Protein AF-A0A7Y1W2P4-F1 (afdb_monomer_lite)

Foldseek 3Di:
DPDDDDDPVVVVVVVVVVLQVVLQCVVANDPGGDDPVSVVVSVVVVVVVVVVVVVVVVVVVVVVVVVVVVVD

Secondary structure (DSSP, 8-state):
--SSS--HHHHHHHHHHHHHHHHHHHHH-TT----HHHHHHHHHHHHHHHHHHHHHHHHHHHHHHHHHHTT-

pLDDT: mean 86.28, std 11.32, range [47.94, 98.0]

Sequence (72 aa):
MKSEGMDIKLVSAALMSASGIYATYSAAGNNGTLEPSGVDKVAQMYRANLEHIQERKKEEILAQQAQAESSD

Structure (mmCIF, N/CA/C/O backbone):
data_AF-A0A7Y1W2P4-F1
#
_entry.id   AF-A0A7Y1W2P4-F1
#
loop_
_atom_site.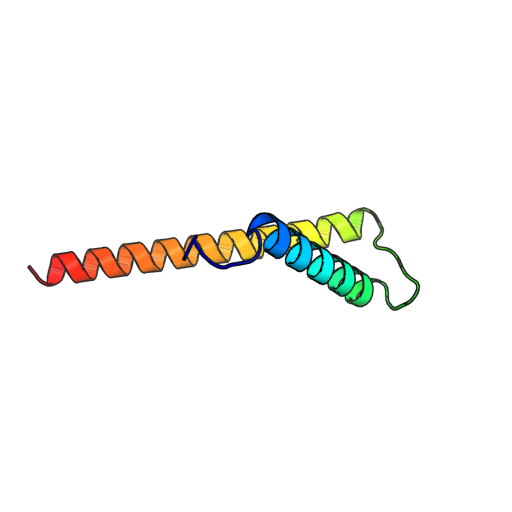group_PDB
_atom_site.id
_atom_site.type_symbol
_atom_site.label_atom_id
_atom_site.label_alt_id
_atom_site.label_comp_id
_atom_site.label_asym_id
_atom_site.label_entity_id
_atom_site.label_seq_id
_atom_site.pdbx_PDB_ins_code
_atom_site.Cartn_x
_atom_site.Cartn_y
_atom_site.Cartn_z
_atom_site.occupancy
_atom_site.B_iso_or_equiv
_atom_site.auth_seq_id
_atom_site.auth_comp_id
_atom_site.auth_asym_id
_atom_site.auth_atom_id
_atom_site.pdbx_PDB_model_num
ATOM 1 N N . MET A 1 1 ? -8.524 -14.856 15.956 1.00 47.94 1 MET A N 1
ATOM 2 C CA . MET A 1 1 ? -8.367 -15.707 14.753 1.00 47.94 1 MET A CA 1
ATOM 3 C C . MET A 1 1 ? -6.886 -15.998 14.470 1.00 47.94 1 MET A C 1
ATOM 5 O O . MET A 1 1 ? -6.380 -15.613 13.429 1.00 47.94 1 MET A O 1
ATOM 9 N N . LYS A 1 2 ? -6.163 -16.637 15.404 1.00 53.00 2 LYS A N 1
ATOM 10 C CA . LYS A 1 2 ? -4.718 -16.932 15.258 1.00 53.00 2 LYS A CA 1
ATOM 11 C C . LYS A 1 2 ? -4.402 -18.427 15.089 1.00 53.00 2 LYS A C 1
ATOM 13 O O . LYS A 1 2 ? -3.233 -18.780 15.101 1.00 53.00 2 LYS A O 1
ATOM 18 N N . SER A 1 3 ? -5.405 -19.297 14.981 1.00 56.84 3 SER A N 1
ATOM 19 C CA . SER A 1 3 ? -5.196 -20.733 15.210 1.00 56.84 3 SER A CA 1
ATOM 20 C C . SER A 1 3 ? -5.344 -21.655 13.998 1.00 56.84 3 SER A C 1
ATOM 22 O O . SER A 1 3 ? -4.879 -22.776 14.104 1.00 56.84 3 SER A O 1
ATOM 24 N N . GLU A 1 4 ? -5.895 -21.232 12.853 1.00 63.03 4 GLU A N 1
ATOM 25 C CA . GLU A 1 4 ? -6.084 -22.141 11.693 1.00 63.03 4 GLU A CA 1
ATOM 26 C C . GLU A 1 4 ? -5.953 -21.444 10.323 1.00 63.03 4 GLU A C 1
ATOM 28 O O . GLU A 1 4 ? -6.631 -21.782 9.358 1.00 63.03 4 GLU A O 1
ATOM 33 N N . GLY A 1 5 ? -5.106 -20.419 10.223 1.00 67.25 5 GLY A N 1
ATOM 34 C CA . GLY A 1 5 ? -4.954 -19.623 9.003 1.00 67.25 5 GLY A CA 1
ATOM 35 C C . GLY A 1 5 ? -3.513 -19.566 8.518 1.00 67.25 5 GLY A C 1
ATOM 36 O O . GLY A 1 5 ? -2.585 -19.596 9.323 1.00 67.25 5 GLY A O 1
ATOM 37 N N . MET A 1 6 ? -3.348 -19.451 7.197 1.00 70.44 6 MET A N 1
ATOM 38 C CA . MET A 1 6 ? -2.084 -19.109 6.534 1.00 70.44 6 MET A CA 1
ATOM 39 C C . MET A 1 6 ? -1.357 -17.971 7.272 1.00 70.44 6 MET A C 1
ATOM 41 O O . MET A 1 6 ? -2.008 -17.045 7.760 1.00 70.44 6 MET A O 1
ATOM 45 N N . ASP A 1 7 ? -0.019 -18.022 7.324 1.00 87.00 7 ASP A N 1
ATOM 46 C CA . ASP A 1 7 ? 0.794 -16.989 7.979 1.00 87.00 7 ASP A CA 1
ATOM 47 C C . ASP A 1 7 ? 0.387 -15.596 7.469 1.00 87.00 7 ASP A C 1
ATOM 49 O O . ASP A 1 7 ? 0.409 -15.319 6.269 1.00 87.00 7 ASP A O 1
ATOM 53 N N . ILE A 1 8 ? 0.010 -14.700 8.383 1.00 85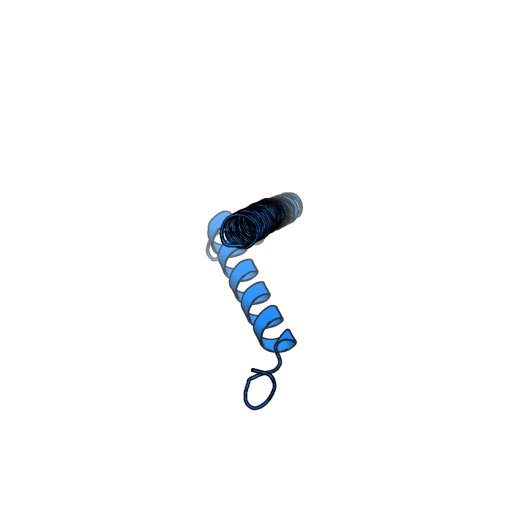.69 8 ILE A N 1
ATOM 54 C CA . ILE A 1 8 ? -0.416 -13.340 8.045 1.00 85.69 8 ILE A CA 1
ATOM 55 C C . ILE A 1 8 ? 0.658 -12.578 7.260 1.00 85.69 8 ILE A C 1
ATOM 57 O O . ILE A 1 8 ? 0.328 -11.749 6.411 1.00 85.69 8 ILE A O 1
ATOM 61 N N . LYS A 1 9 ? 1.940 -12.882 7.492 1.00 87.62 9 LYS A N 1
ATOM 62 C CA . LYS A 1 9 ? 3.059 -12.334 6.722 1.00 87.62 9 LYS A CA 1
ATOM 63 C C . LYS A 1 9 ? 3.036 -12.840 5.287 1.00 87.62 9 LYS A C 1
ATOM 65 O O . LYS A 1 9 ? 3.257 -12.047 4.379 1.00 87.62 9 LYS A O 1
ATOM 70 N N . LEU A 1 10 ? 2.716 -14.118 5.077 1.00 89.38 10 LEU A N 1
ATOM 71 C CA . LEU A 1 10 ? 2.568 -14.700 3.743 1.00 89.38 10 LEU A CA 1
ATOM 72 C C . LEU A 1 10 ? 1.392 -14.067 2.995 1.00 89.38 10 LEU A C 1
ATOM 74 O O . LEU A 1 10 ? 1.547 -13.665 1.846 1.00 89.38 10 LEU A O 1
ATOM 78 N N . VAL A 1 11 ? 0.243 -13.908 3.657 1.00 89.69 11 VAL A N 1
ATOM 79 C CA . VAL A 1 11 ? -0.924 -13.232 3.066 1.00 89.69 11 VAL A CA 1
ATOM 80 C C . VAL A 1 11 ? -0.585 -11.786 2.700 1.00 89.69 11 VAL A C 1
ATOM 82 O O . VAL A 1 11 ? -0.879 -11.338 1.595 1.00 89.69 11 VAL A O 1
ATOM 85 N N . SER A 1 12 ? 0.087 -11.068 3.600 1.00 87.81 12 SER A N 1
ATOM 86 C CA . SER A 1 12 ? 0.514 -9.684 3.364 1.00 87.81 12 SER A CA 1
ATOM 87 C C . SER A 1 12 ? 1.487 -9.580 2.188 1.00 87.81 12 SER A C 1
ATOM 89 O O . SER A 1 12 ? 1.335 -8.701 1.342 1.00 87.81 12 SER A O 1
ATOM 91 N N . ALA A 1 13 ? 2.452 -10.499 2.102 1.00 89.56 13 ALA A N 1
ATOM 92 C CA . ALA A 1 13 ? 3.398 -10.562 0.995 1.00 89.56 13 ALA A CA 1
ATOM 93 C C . ALA A 1 13 ? 2.683 -10.837 -0.336 1.00 89.56 13 ALA A C 1
ATOM 95 O O . ALA A 1 13 ? 2.913 -10.122 -1.307 1.00 89.56 13 ALA A O 1
ATOM 96 N N . ALA A 1 14 ? 1.759 -11.803 -0.369 1.00 93.00 14 ALA A N 1
ATOM 97 C CA . ALA A 1 14 ? 0.988 -12.126 -1.566 1.00 93.00 14 ALA A CA 1
ATOM 98 C C . ALA A 1 14 ? 0.139 -10.938 -2.047 1.00 93.00 14 ALA A C 1
ATOM 100 O O . ALA A 1 14 ? 0.137 -10.622 -3.238 1.00 93.00 14 ALA A O 1
ATOM 101 N N . LEU A 1 15 ? -0.534 -10.241 -1.124 1.00 92.88 15 LEU A N 1
ATOM 102 C CA . LEU A 1 15 ? -1.314 -9.043 -1.436 1.00 92.88 15 LEU A CA 1
ATOM 103 C C . LEU A 1 15 ? -0.434 -7.925 -2.001 1.00 92.88 15 LEU A C 1
ATOM 105 O O . LEU A 1 15 ? -0.802 -7.325 -3.008 1.00 92.88 15 LEU A O 1
ATOM 109 N N . MET A 1 16 ? 0.733 -7.678 -1.399 1.00 91.31 16 MET A N 1
ATOM 110 C CA . MET A 1 16 ? 1.696 -6.684 -1.883 1.00 91.31 16 MET A CA 1
ATOM 111 C C . MET A 1 16 ? 2.213 -7.030 -3.285 1.00 91.31 16 MET A C 1
ATOM 113 O O . MET A 1 16 ? 2.258 -6.160 -4.153 1.00 91.31 16 MET A O 1
ATOM 117 N N . SER A 1 17 ? 2.557 -8.296 -3.540 1.00 91.69 17 SER A N 1
ATOM 118 C CA . SER A 1 17 ? 3.020 -8.742 -4.859 1.00 91.69 17 SER A CA 1
ATOM 119 C C . SER A 1 17 ? 1.938 -8.595 -5.929 1.00 91.69 17 SER A C 1
ATOM 121 O O . SER A 1 17 ? 2.207 -8.034 -6.989 1.00 91.69 17 SER A O 1
ATOM 123 N N . ALA A 1 18 ? 0.709 -9.043 -5.655 1.00 93.62 18 ALA A N 1
ATOM 124 C CA . ALA A 1 18 ? -0.409 -8.911 -6.592 1.00 93.62 18 ALA A CA 1
ATOM 125 C C . ALA A 1 18 ? -0.699 -7.437 -6.926 1.00 93.62 18 ALA A C 1
ATOM 127 O O . ALA A 1 18 ? -0.865 -7.071 -8.090 1.00 93.62 18 ALA A O 1
ATOM 128 N N . SER A 1 19 ? -0.689 -6.589 -5.899 1.00 91.31 19 SER A N 1
ATOM 129 C CA . SER A 1 19 ? -0.814 -5.137 -6.006 1.00 91.31 19 SER A CA 1
ATOM 130 C C . SER A 1 19 ? 0.264 -4.522 -6.911 1.00 91.31 19 SER A C 1
ATOM 132 O O . SER A 1 19 ? -0.067 -3.770 -7.830 1.00 91.31 19 SER A O 1
ATOM 134 N N . GLY A 1 20 ? 1.538 -4.858 -6.689 1.00 89.75 20 GLY A N 1
ATOM 135 C CA . GLY A 1 20 ? 2.658 -4.329 -7.468 1.00 89.75 20 GLY A CA 1
ATOM 136 C C . GLY A 1 20 ? 2.621 -4.762 -8.934 1.00 89.75 20 GLY A C 1
ATOM 137 O O . GLY A 1 20 ? 2.848 -3.941 -9.824 1.00 89.75 20 GLY A O 1
ATOM 138 N N . ILE A 1 21 ? 2.267 -6.026 -9.196 1.00 90.25 21 ILE A N 1
ATOM 139 C CA . ILE A 1 21 ? 2.094 -6.556 -10.557 1.00 90.25 21 ILE A CA 1
ATOM 140 C C . ILE A 1 21 ? 0.981 -5.796 -11.282 1.00 90.25 21 ILE A C 1
ATOM 142 O O . ILE A 1 21 ? 1.192 -5.314 -12.395 1.00 90.25 21 ILE A O 1
ATOM 146 N N . TYR A 1 22 ? -0.181 -5.631 -10.644 1.00 89.38 22 TYR A N 1
ATOM 147 C CA . TYR A 1 22 ? -1.299 -4.909 -11.248 1.00 89.38 22 TYR A CA 1
ATOM 148 C C . TYR A 1 22 ? -0.979 -3.429 -11.483 1.00 89.38 22 TYR A C 1
ATOM 150 O O . TYR A 1 22 ? -1.272 -2.903 -12.553 1.00 89.38 22 TYR A O 1
ATOM 158 N N . ALA A 1 23 ? -0.346 -2.755 -10.518 1.00 88.69 23 ALA A N 1
ATOM 159 C CA . ALA A 1 23 ? 0.047 -1.354 -10.660 1.00 88.69 23 ALA A CA 1
ATOM 160 C C . ALA A 1 23 ? 1.046 -1.155 -11.811 1.00 88.69 23 ALA A C 1
ATOM 162 O O . ALA A 1 23 ? 0.914 -0.211 -12.589 1.00 88.69 23 ALA A O 1
ATOM 163 N N . THR A 1 24 ? 2.001 -2.078 -11.954 1.00 88.50 24 THR A N 1
ATOM 164 C CA . THR A 1 24 ? 2.968 -2.077 -13.060 1.00 88.50 24 THR A CA 1
ATOM 165 C C . THR A 1 24 ? 2.261 -2.274 -14.395 1.00 88.50 24 THR A C 1
ATOM 167 O O . THR A 1 24 ? 2.422 -1.453 -15.293 1.00 88.50 24 THR A O 1
ATOM 170 N N . TYR A 1 25 ? 1.406 -3.295 -14.504 1.00 87.00 25 TYR A N 1
ATOM 171 C CA . TYR A 1 25 ? 0.610 -3.538 -15.706 1.00 87.00 25 TYR A CA 1
ATOM 172 C C . TYR A 1 25 ? -0.272 -2.335 -16.073 1.00 87.00 25 TYR A C 1
ATOM 174 O O . TYR A 1 25 ? -0.304 -1.914 -17.226 1.00 87.00 25 TYR A O 1
ATOM 182 N N . SER A 1 26 ? -0.960 -1.740 -15.097 1.00 84.81 26 SER A N 1
ATOM 183 C CA . SER A 1 26 ? -1.867 -0.617 -15.340 1.00 84.81 26 SER A CA 1
ATOM 184 C C . SER A 1 26 ? -1.148 0.636 -15.838 1.00 84.81 26 SER A C 1
ATOM 186 O O . SER A 1 26 ? -1.759 1.420 -16.561 1.00 84.81 26 SER A O 1
ATOM 188 N N . ALA A 1 27 ? 0.100 0.865 -15.427 1.00 82.81 27 ALA A N 1
ATOM 189 C CA . ALA A 1 27 ? 0.847 2.064 -15.800 1.00 82.81 27 ALA A CA 1
ATOM 190 C C . ALA A 1 27 ? 1.752 1.857 -17.025 1.00 82.81 27 ALA A C 1
ATOM 192 O O . ALA A 1 27 ? 1.959 2.800 -17.783 1.00 82.81 27 ALA A O 1
ATOM 193 N N . ALA A 1 28 ? 2.288 0.649 -17.217 1.00 84.12 28 ALA A N 1
ATOM 194 C CA . ALA A 1 28 ? 3.299 0.347 -18.234 1.00 84.12 28 ALA A CA 1
ATOM 195 C C . ALA A 1 28 ? 2.823 -0.644 -19.320 1.00 84.12 28 ALA A C 1
ATOM 197 O O . ALA A 1 28 ? 3.510 -0.843 -20.322 1.00 84.12 28 ALA A O 1
ATOM 198 N N . GLY A 1 29 ? 1.644 -1.253 -19.162 1.00 78.81 29 GLY A N 1
ATOM 199 C CA . GLY A 1 29 ? 1.106 -2.266 -20.072 1.00 78.81 29 GLY A CA 1
ATOM 200 C C . GLY A 1 29 ? 1.791 -3.634 -19.947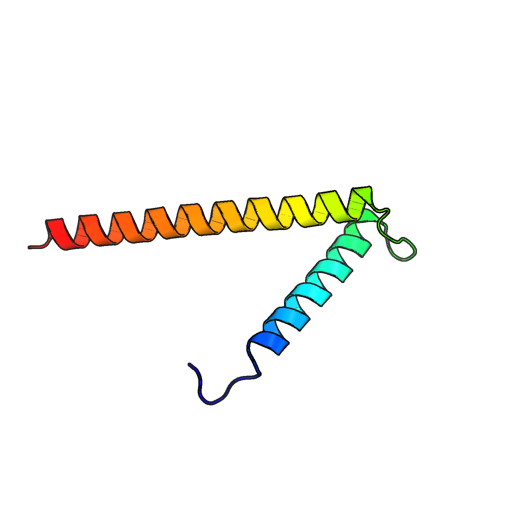 1.00 78.81 29 GLY A C 1
ATOM 201 O O . GLY A 1 29 ? 2.561 -3.889 -19.027 1.00 78.81 29 GLY A O 1
ATOM 202 N N . ASN A 1 30 ? 1.507 -4.539 -20.893 1.00 72.00 30 ASN A N 1
ATOM 203 C CA . ASN A 1 30 ? 1.951 -5.945 -20.847 1.00 72.00 30 ASN A CA 1
ATOM 204 C C . ASN A 1 30 ? 3.470 -6.160 -20.962 1.00 72.00 30 ASN A C 1
ATOM 206 O O . ASN A 1 30 ? 3.962 -7.201 -20.541 1.00 72.00 30 ASN A O 1
ATOM 210 N N . ASN A 1 31 ? 4.199 -5.209 -21.547 1.00 74.00 31 ASN A N 1
ATOM 211 C CA . ASN A 1 31 ? 5.621 -5.370 -21.877 1.00 74.00 31 ASN A CA 1
ATOM 212 C C . ASN A 1 31 ? 6.517 -4.353 -21.155 1.00 74.00 31 ASN A C 1
ATOM 214 O O . ASN A 1 31 ? 7.704 -4.261 -21.463 1.00 74.00 31 ASN A O 1
ATOM 218 N N . GLY A 1 32 ? 5.943 -3.544 -20.264 1.00 80.31 32 GLY A N 1
ATOM 219 C CA . GLY A 1 32 ? 6.630 -2.420 -19.644 1.00 80.31 32 GLY A CA 1
ATOM 220 C C . GLY A 1 32 ? 6.990 -2.673 -18.185 1.00 80.31 32 GLY A C 1
ATOM 221 O O . GLY A 1 32 ? 6.329 -3.428 -17.474 1.00 80.31 32 GLY A O 1
ATOM 222 N N . THR A 1 33 ? 8.033 -1.991 -17.729 1.00 85.62 33 THR A N 1
ATOM 223 C CA . THR A 1 33 ? 8.383 -1.861 -16.313 1.00 85.62 33 THR A CA 1
ATOM 224 C C . THR A 1 33 ? 8.065 -0.450 -15.842 1.00 85.62 33 THR A C 1
ATOM 226 O O . THR A 1 33 ? 7.981 0.480 -16.645 1.00 85.62 33 THR A O 1
ATOM 229 N N . LEU A 1 34 ? 7.918 -0.263 -14.532 1.00 84.88 34 LEU A N 1
ATOM 230 C CA . LEU A 1 34 ? 7.919 1.086 -13.979 1.00 84.88 34 LEU A CA 1
ATOM 231 C C . LEU A 1 34 ? 9.346 1.636 -14.008 1.00 84.88 34 LEU A C 1
ATOM 233 O O . LEU A 1 34 ? 10.261 1.020 -13.464 1.00 84.88 34 LEU A O 1
ATOM 237 N N . GLU A 1 35 ? 9.513 2.817 -14.593 1.00 88.69 35 GLU A N 1
ATOM 238 C CA . GLU A 1 35 ? 10.675 3.661 -14.313 1.00 88.69 35 GLU A CA 1
ATOM 239 C C . GLU A 1 35 ? 10.704 4.031 -12.815 1.00 88.69 35 GLU A C 1
ATOM 241 O O . GLU A 1 35 ? 9.647 4.018 -12.168 1.00 88.69 35 GLU A O 1
ATOM 246 N N . PRO A 1 36 ? 11.861 4.415 -12.242 1.00 88.88 36 PRO A N 1
ATOM 247 C CA . PRO A 1 36 ? 11.969 4.749 -10.818 1.00 88.88 36 PRO A CA 1
ATOM 248 C C . PRO A 1 36 ? 10.913 5.756 -10.332 1.00 88.88 36 PRO A C 1
ATOM 250 O O . PRO A 1 36 ? 10.279 5.550 -9.301 1.00 88.88 36 PRO A O 1
ATOM 253 N N . SER A 1 37 ? 10.621 6.785 -11.133 1.00 87.25 37 SER A N 1
ATOM 254 C CA . SER A 1 37 ? 9.581 7.778 -10.826 1.00 87.25 37 SER A CA 1
ATOM 255 C C . SER A 1 37 ? 8.162 7.190 -10.779 1.00 87.25 37 SER A C 1
ATOM 257 O O . SER A 1 37 ? 7.306 7.672 -10.034 1.00 87.25 37 SER A O 1
ATOM 259 N N . GLY A 1 38 ? 7.894 6.138 -11.556 1.00 87.81 38 GLY A N 1
ATOM 260 C CA . GLY A 1 38 ? 6.639 5.392 -11.517 1.00 87.81 38 GLY A CA 1
ATOM 261 C C . GLY A 1 38 ? 6.503 4.569 -10.237 1.00 87.81 38 GLY A C 1
ATOM 262 O O . GLY A 1 38 ? 5.426 4.552 -9.638 1.00 87.81 38 GLY A O 1
ATOM 263 N N . VAL A 1 39 ? 7.596 3.946 -9.785 1.00 91.38 39 VAL A N 1
ATOM 264 C CA . VAL A 1 39 ? 7.647 3.230 -8.500 1.00 91.38 39 VAL A CA 1
ATOM 265 C C . VAL A 1 39 ? 7.342 4.185 -7.347 1.00 91.38 39 VAL A C 1
ATOM 267 O O . VAL A 1 39 ? 6.463 3.896 -6.532 1.00 91.38 39 VAL A O 1
ATOM 270 N N . ASP A 1 40 ? 7.987 5.353 -7.326 1.00 92.31 40 ASP A N 1
ATOM 271 C CA . ASP A 1 40 ? 7.768 6.374 -6.297 1.00 92.31 40 ASP A CA 1
ATOM 272 C C . ASP A 1 40 ? 6.310 6.839 -6.255 1.00 92.31 40 ASP A C 1
ATOM 274 O O . ASP A 1 40 ? 5.703 6.926 -5.185 1.00 92.31 40 ASP A O 1
ATOM 278 N N . LYS A 1 41 ? 5.704 7.069 -7.426 1.00 88.25 41 LYS A N 1
ATOM 279 C CA . LYS A 1 41 ? 4.298 7.475 -7.523 1.00 88.25 41 LYS A CA 1
ATOM 280 C C . LYS A 1 41 ? 3.355 6.417 -6.949 1.00 88.25 41 LYS A C 1
ATOM 282 O O . LYS A 1 41 ? 2.436 6.753 -6.203 1.00 88.25 41 LYS A O 1
ATOM 287 N N . VAL A 1 42 ? 3.572 5.141 -7.273 1.00 88.62 42 VAL A N 1
ATOM 288 C CA . VAL A 1 42 ? 2.759 4.037 -6.738 1.00 88.62 42 VAL A CA 1
ATOM 289 C C . VAL A 1 42 ? 2.929 3.934 -5.222 1.00 88.62 42 VAL A C 1
ATOM 291 O O . VAL A 1 42 ? 1.932 3.852 -4.502 1.00 88.62 42 VAL A O 1
ATOM 294 N N . ALA A 1 43 ? 4.161 4.010 -4.716 1.00 91.94 43 ALA A N 1
ATOM 295 C CA . ALA A 1 43 ? 4.433 3.988 -3.280 1.00 91.94 43 ALA A CA 1
ATOM 296 C C . ALA A 1 43 ? 3.753 5.156 -2.542 1.00 91.94 43 ALA A C 1
ATOM 298 O O . ALA A 1 43 ? 3.149 4.957 -1.484 1.00 91.94 43 ALA A O 1
ATOM 299 N N . GLN A 1 44 ? 3.780 6.359 -3.120 1.00 93.00 44 GLN A N 1
ATOM 300 C CA . GLN A 1 44 ? 3.120 7.532 -2.553 1.00 93.00 44 GLN A CA 1
ATOM 301 C C . GLN A 1 44 ? 1.595 7.369 -2.495 1.00 93.00 44 GLN A C 1
ATOM 303 O O . GLN A 1 44 ? 0.982 7.726 -1.489 1.00 93.00 44 GLN A O 1
ATOM 308 N N . MET A 1 45 ? 0.982 6.766 -3.517 1.00 89.75 45 MET A N 1
ATOM 309 C CA . MET A 1 45 ? -0.451 6.449 -3.503 1.00 89.75 45 MET A CA 1
ATOM 310 C C . MET A 1 45 ? -0.812 5.443 -2.403 1.00 89.75 45 MET A C 1
ATOM 312 O O . MET A 1 45 ? -1.804 5.637 -1.698 1.00 89.75 45 MET A O 1
ATOM 316 N N . TYR A 1 46 ? -0.003 4.393 -2.205 1.00 91.94 46 TYR A N 1
ATOM 317 C CA . TYR A 1 46 ? -0.205 3.451 -1.095 1.00 91.94 46 TYR A CA 1
ATOM 318 C C . TYR A 1 46 ? -0.136 4.143 0.260 1.00 91.94 46 TYR A C 1
ATOM 320 O O . TYR A 1 46 ? -0.974 3.886 1.125 1.00 91.94 46 TYR A O 1
ATOM 328 N N . ARG A 1 47 ? 0.837 5.040 0.431 1.00 95.12 47 ARG A N 1
ATOM 329 C CA . ARG A 1 47 ? 0.983 5.826 1.652 1.00 95.12 47 ARG A CA 1
ATOM 330 C C . ARG A 1 47 ? -0.246 6.693 1.919 1.00 95.12 47 ARG A C 1
ATOM 332 O O . ARG A 1 47 ? -0.808 6.586 3.003 1.00 95.12 47 ARG A O 1
ATOM 339 N N . ALA A 1 48 ? -0.684 7.483 0.939 1.00 95.06 48 ALA A N 1
ATOM 340 C CA . ALA A 1 48 ? -1.841 8.366 1.089 1.00 95.06 48 ALA A CA 1
ATOM 341 C C . ALA A 1 48 ? -3.120 7.582 1.434 1.00 95.06 48 ALA A C 1
ATOM 343 O O . ALA A 1 48 ? -3.869 7.959 2.332 1.00 95.06 48 ALA A O 1
ATOM 344 N N . ASN A 1 49 ? -3.336 6.435 0.780 1.00 94.00 49 ASN A N 1
ATOM 345 C CA . ASN A 1 49 ? -4.468 5.562 1.089 1.00 94.00 49 ASN A CA 1
ATOM 346 C C . ASN A 1 49 ? -4.386 4.991 2.509 1.00 94.00 49 ASN A C 1
ATOM 348 O O . ASN A 1 49 ? -5.398 4.915 3.205 1.00 94.00 49 ASN A O 1
ATOM 352 N N . LEU A 1 50 ? -3.193 4.583 2.953 1.00 95.00 50 LEU A N 1
ATOM 353 C CA . LEU A 1 50 ? -3.002 4.085 4.311 1.00 95.00 50 LEU A CA 1
ATOM 354 C C . LEU A 1 50 ? -3.263 5.183 5.344 1.00 95.00 50 LEU A C 1
ATOM 356 O O . LEU A 1 50 ? -3.963 4.920 6.318 1.00 95.00 50 LEU A O 1
ATOM 360 N N . GLU A 1 51 ? -2.740 6.390 5.126 1.00 97.94 51 GLU A N 1
ATOM 361 C CA . GLU A 1 51 ? -2.975 7.560 5.981 1.00 97.94 51 GLU A CA 1
ATOM 362 C C . GLU A 1 51 ? -4.480 7.842 6.109 1.00 97.94 51 GLU A C 1
ATOM 364 O O . GLU A 1 51 ? -4.992 7.866 7.228 1.00 97.94 51 GLU A O 1
ATOM 369 N N . HIS A 1 52 ? -5.213 7.876 4.990 1.00 97.25 52 HIS A N 1
ATOM 370 C CA . HIS A 1 52 ? -6.669 8.045 4.988 1.00 97.25 52 HIS A CA 1
ATOM 371 C C . HIS A 1 52 ? -7.408 6.953 5.785 1.00 97.25 52 HIS A C 1
ATOM 373 O O . HIS A 1 52 ? -8.321 7.238 6.561 1.00 97.25 52 HIS A O 1
ATOM 3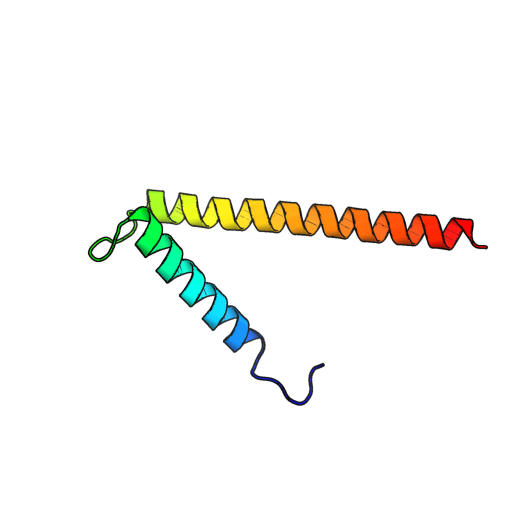79 N N . ILE A 1 53 ? -7.002 5.685 5.642 1.00 97.19 53 ILE A N 1
ATOM 380 C CA . ILE A 1 53 ? -7.583 4.576 6.416 1.00 97.19 53 ILE A CA 1
ATOM 381 C C . ILE A 1 53 ? -7.322 4.761 7.916 1.00 97.19 53 ILE A C 1
ATOM 383 O O . ILE A 1 53 ? -8.206 4.483 8.727 1.00 97.19 53 ILE A O 1
ATOM 387 N N . GLN A 1 54 ? -6.120 5.199 8.305 1.00 98.00 54 GLN A N 1
ATOM 388 C CA . GLN A 1 54 ? -5.801 5.427 9.716 1.00 98.00 54 GLN A CA 1
ATOM 389 C C . GLN A 1 54 ? -6.603 6.591 10.300 1.00 98.00 54 GLN A C 1
ATOM 391 O O . GLN A 1 54 ? -7.055 6.492 11.438 1.00 98.00 54 GLN A O 1
ATOM 396 N N . GLU A 1 55 ? -6.789 7.671 9.545 1.00 97.81 55 GLU A N 1
ATOM 397 C CA . GLU A 1 55 ? -7.622 8.807 9.952 1.00 97.81 55 GLU A CA 1
ATOM 398 C C . GLU A 1 55 ? -9.062 8.367 10.210 1.00 97.81 55 GLU A C 1
ATOM 400 O O . GLU A 1 55 ? -9.554 8.522 11.326 1.00 97.81 55 GLU A O 1
ATOM 405 N N . ARG A 1 56 ? -9.682 7.683 9.244 1.00 97.88 56 ARG A N 1
ATOM 406 C CA . ARG A 1 56 ? -11.047 7.155 9.390 1.00 97.88 56 ARG A CA 1
ATOM 407 C C . ARG A 1 56 ? -11.205 6.246 10.604 1.00 97.88 56 ARG A C 1
ATOM 409 O O . ARG A 1 56 ? -12.163 6.368 11.356 1.00 97.88 56 ARG A O 1
ATOM 416 N N . LYS A 1 57 ? -10.245 5.348 10.837 1.00 97.06 57 LYS A N 1
ATOM 417 C CA . LYS A 1 57 ? -10.275 4.468 12.015 1.00 97.06 57 LYS A CA 1
ATOM 418 C C . LYS A 1 57 ? -10.200 5.244 13.326 1.00 97.06 57 LYS A C 1
ATOM 420 O O . LYS A 1 57 ? -10.845 4.855 14.294 1.00 97.06 57 LYS A O 1
ATOM 425 N N . LYS A 1 58 ? -9.410 6.321 13.383 1.00 96.94 58 LYS A N 1
ATOM 426 C CA . LYS A 1 58 ? -9.355 7.189 14.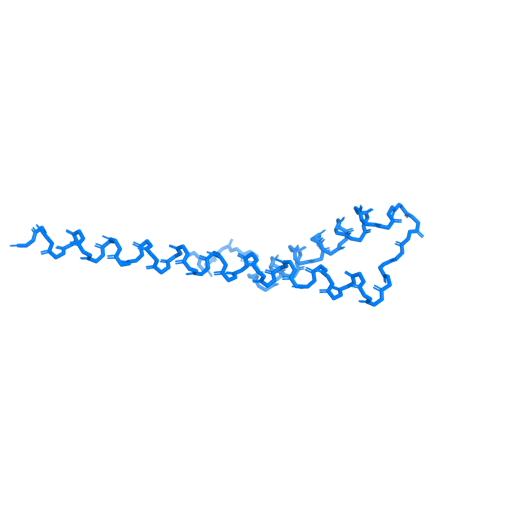567 1.00 96.94 58 LYS A CA 1
ATOM 427 C C . LYS A 1 58 ? -10.701 7.870 14.799 1.00 96.94 58 LYS A C 1
ATOM 429 O O . LYS A 1 58 ? -11.176 7.863 15.928 1.00 96.94 58 LYS A O 1
ATOM 434 N N . GLU A 1 59 ? -11.318 8.404 13.749 1.00 96.75 59 GLU A N 1
ATOM 435 C CA . GLU A 1 59 ? -12.649 9.021 13.822 1.00 96.75 59 GLU A CA 1
ATOM 436 C C . GLU A 1 59 ? -13.707 8.030 14.327 1.00 96.75 59 GLU A C 1
ATOM 438 O O . GLU A 1 59 ? -14.476 8.358 15.228 1.00 96.75 59 GLU A O 1
ATOM 443 N N . GLU A 1 60 ? -13.703 6.796 13.813 1.00 96.25 60 GLU A N 1
ATOM 444 C CA . GLU A 1 60 ? -14.606 5.725 14.253 1.00 96.25 60 GLU A CA 1
ATOM 445 C C . GLU A 1 60 ? -14.436 5.400 15.744 1.00 96.25 60 GLU A C 1
ATOM 447 O O . GLU A 1 60 ? -15.428 5.258 16.458 1.00 96.25 60 GLU A O 1
ATOM 452 N N . ILE A 1 61 ? -13.194 5.315 16.233 1.00 96.69 61 ILE A N 1
ATOM 453 C CA . ILE A 1 61 ? -12.905 5.056 17.652 1.00 96.69 61 ILE A CA 1
ATOM 454 C C . ILE A 1 61 ? -13.412 6.207 18.530 1.00 96.69 61 ILE A C 1
ATOM 456 O O . ILE A 1 61 ? -14.054 5.955 19.548 1.00 96.69 61 ILE A O 1
ATOM 460 N N . LEU A 1 62 ? -13.164 7.458 18.133 1.00 94.81 62 LEU A N 1
ATOM 461 C CA . LEU A 1 62 ? -13.623 8.635 18.878 1.00 94.81 62 LEU A CA 1
ATOM 462 C C . LEU A 1 62 ? -15.154 8.712 18.924 1.00 94.81 62 LEU A C 1
ATOM 464 O O . LEU A 1 62 ? -15.729 8.979 19.977 1.00 94.81 62 LEU A O 1
ATOM 468 N N . ALA A 1 63 ? -15.824 8.426 17.805 1.00 94.19 63 ALA A N 1
ATOM 469 C CA . ALA A 1 63 ? -17.281 8.386 17.745 1.00 94.19 63 ALA A CA 1
ATOM 470 C C . ALA A 1 63 ? -17.866 7.290 18.653 1.00 94.19 63 ALA A C 1
ATOM 472 O O . ALA A 1 63 ? -18.869 7.525 19.324 1.00 94.19 63 ALA A O 1
ATOM 473 N N . GLN A 1 64 ? -17.232 6.113 18.708 1.00 92.81 64 GLN A N 1
ATOM 474 C CA . GLN A 1 64 ? -17.638 5.024 19.604 1.00 92.81 64 GLN A CA 1
ATOM 475 C C . GLN A 1 64 ? -17.456 5.395 21.082 1.00 92.81 64 GLN A C 1
ATOM 477 O O . GLN A 1 64 ? -18.330 5.096 21.892 1.00 92.81 64 GLN A O 1
ATOM 482 N N . GLN A 1 65 ? -16.359 6.073 21.432 1.00 89.75 65 GLN A N 1
ATOM 483 C CA . GLN A 1 65 ? -16.102 6.539 22.799 1.00 89.75 65 GLN A CA 1
ATOM 484 C C . GLN A 1 65 ? -17.130 7.583 23.246 1.00 89.75 65 GLN A C 1
ATOM 486 O O . GLN A 1 65 ? -17.733 7.426 24.303 1.00 89.75 65 GLN A O 1
ATOM 491 N N . ALA A 1 66 ? -17.415 8.581 22.404 1.00 88.19 66 ALA A N 1
ATOM 492 C CA . ALA A 1 66 ? -18.418 9.602 22.703 1.00 88.19 66 ALA A CA 1
ATOM 493 C C . ALA A 1 66 ? -19.832 9.013 22.884 1.00 88.19 66 ALA A C 1
ATOM 495 O O . ALA A 1 66 ? -20.594 9.468 23.733 1.00 88.19 66 ALA A O 1
ATOM 496 N N . GLN A 1 67 ? -20.185 7.980 22.109 1.00 83.25 67 GLN A N 1
ATOM 497 C CA . GLN A 1 67 ? -21.467 7.280 22.257 1.00 83.25 67 GLN A CA 1
ATOM 498 C C . GLN A 1 67 ? -21.540 6.471 23.558 1.00 83.25 67 GLN A C 1
ATOM 500 O O . GLN A 1 67 ? -22.581 6.481 24.220 1.00 83.25 67 GLN A O 1
ATOM 505 N N . ALA A 1 68 ? -20.443 5.812 23.945 1.00 83.62 68 ALA A N 1
ATOM 506 C CA . ALA A 1 68 ? -20.358 5.071 25.200 1.00 83.62 68 ALA A CA 1
ATOM 507 C C . ALA A 1 68 ? -20.493 5.995 26.424 1.00 83.62 68 ALA A C 1
ATOM 509 O O . ALA A 1 68 ? -21.247 5.673 27.332 1.00 83.62 68 ALA A O 1
ATOM 510 N N . GLU A 1 69 ? -19.854 7.169 26.408 1.00 75.69 69 GLU A N 1
ATOM 511 C CA . GLU A 1 69 ? -19.935 8.165 27.492 1.00 75.69 69 GLU A CA 1
ATOM 512 C C . GLU A 1 69 ? -21.312 8.841 27.605 1.00 75.69 69 GLU A C 1
ATOM 514 O O . GLU A 1 69 ? -21.690 9.293 28.677 1.00 75.69 69 GLU A O 1
ATOM 519 N N . SER A 1 70 ? -22.078 8.913 26.512 1.00 72.00 70 SER A N 1
ATOM 520 C CA . SER A 1 70 ? -23.444 9.466 26.518 1.00 72.00 70 SER A CA 1
ATOM 521 C C . SER A 1 70 ? -24.533 8.478 26.964 1.00 72.00 70 SER A C 1
ATOM 523 O O . SER A 1 70 ? -25.702 8.857 27.040 1.00 72.00 70 SER A O 1
ATOM 525 N N . SER A 1 71 ? -24.162 7.213 27.187 1.00 66.44 71 SER A N 1
ATOM 526 C CA . SER A 1 71 ? -25.077 6.120 27.545 1.00 66.44 71 SER A CA 1
ATOM 527 C C . SER A 1 71 ? -24.991 5.706 29.025 1.00 66.44 71 SER A C 1
ATOM 529 O O . SER A 1 71 ? -25.742 4.814 29.424 1.00 66.44 71 SER A O 1
ATOM 531 N N . ASP A 1 72 ? -24.109 6.346 29.804 1.00 52.97 72 ASP A N 1
ATOM 532 C CA . ASP A 1 72 ? -23.993 6.274 31.275 1.00 52.97 72 ASP A CA 1
ATOM 533 C C . ASP A 1 72 ? -24.638 7.510 31.936 1.00 52.97 72 AS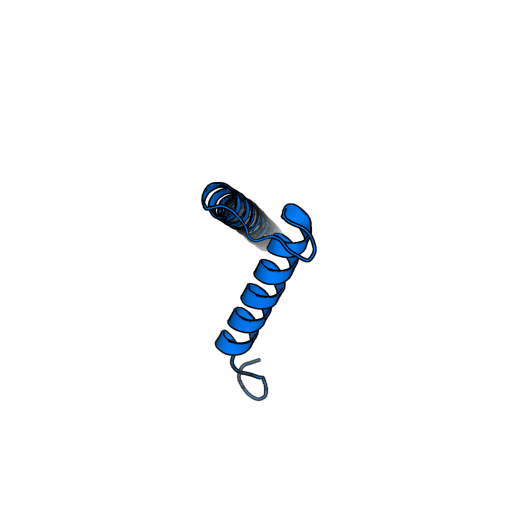P A C 1
ATOM 535 O O . ASP A 1 72 ? -25.214 7.359 33.041 1.00 52.97 72 ASP A O 1
#

Radius of gyration: 18.6 Å; chains: 1; bounding box: 37×32×53 Å